Protein AF-A0A1A8F8F7-F1 (afdb_monomer_lite)

Structure (mmCIF, N/CA/C/O backbone):
data_AF-A0A1A8F8F7-F1
#
_entry.id   AF-A0A1A8F8F7-F1
#
loop_
_atom_site.group_PDB
_atom_site.id
_atom_site.type_symbol
_atom_site.label_atom_id
_atom_site.label_alt_id
_atom_site.label_comp_id
_atom_site.label_asym_id
_atom_site.label_entity_id
_atom_site.label_seq_id
_atom_site.pdbx_PDB_ins_code
_atom_site.Cartn_x
_atom_site.Cartn_y
_atom_site.Cartn_z
_atom_site.occupancy
_atom_site.B_iso_or_equiv
_atom_site.auth_seq_id
_atom_site.auth_comp_id
_atom_site.auth_asym_id
_atom_site.auth_atom_id
_atom_site.pdbx_PDB_model_num
ATOM 1 N N . MET A 1 1 ? -56.353 -27.163 -45.524 1.00 53.56 1 MET A N 1
ATOM 2 C CA . MET A 1 1 ? -55.259 -28.152 -45.439 1.00 53.56 1 MET A CA 1
ATOM 3 C C . MET A 1 1 ? -54.247 -27.610 -44.451 1.00 53.56 1 MET A C 1
ATOM 5 O O . MET A 1 1 ? -53.788 -26.492 -44.637 1.00 53.56 1 MET A O 1
ATOM 9 N N . MET A 1 2 ? -54.031 -28.346 -43.363 1.00 54.72 2 MET A N 1
ATOM 10 C CA . MET A 1 2 ? -53.101 -28.022 -42.283 1.00 54.72 2 MET A CA 1
ATOM 11 C C . MET A 1 2 ? -51.649 -28.297 -42.704 1.00 54.72 2 MET A C 1
ATOM 13 O O . MET A 1 2 ? -51.373 -29.313 -43.339 1.00 54.72 2 MET A O 1
ATOM 17 N N . SER A 1 3 ? -50.725 -27.424 -42.318 1.00 61.62 3 SER A N 1
ATOM 18 C CA . SER A 1 3 ? -49.272 -27.647 -42.239 1.00 61.62 3 SER A CA 1
ATOM 19 C C . SER A 1 3 ? -48.754 -26.536 -41.324 1.00 61.62 3 SER A C 1
ATOM 21 O O . SER A 1 3 ? -49.062 -25.381 -41.583 1.00 61.62 3 SER A O 1
ATOM 23 N N . GLY A 1 4 ? -48.047 -26.739 -40.226 1.00 58.97 4 GLY A N 1
ATOM 24 C CA . GLY A 1 4 ? -47.469 -27.899 -39.565 1.00 58.97 4 GLY A CA 1
ATOM 25 C C . GLY A 1 4 ? -46.487 -27.294 -38.556 1.00 58.97 4 GLY A C 1
ATOM 26 O O . GLY A 1 4 ? -45.725 -26.403 -38.927 1.00 58.97 4 GLY A O 1
ATOM 27 N N . ASP A 1 5 ? -46.591 -27.688 -37.291 1.00 57.16 5 ASP A N 1
ATOM 28 C CA . ASP A 1 5 ? -45.767 -27.234 -36.172 1.00 57.16 5 ASP A CA 1
ATOM 29 C C . ASP A 1 5 ? -44.258 -27.243 -36.458 1.00 57.16 5 ASP A C 1
ATOM 31 O O . ASP A 1 5 ? -43.716 -28.210 -36.995 1.00 57.16 5 ASP A O 1
ATOM 35 N N . MET A 1 6 ? -43.559 -26.219 -35.962 1.00 69.06 6 MET A N 1
ATOM 36 C CA . MET A 1 6 ? -42.163 -26.358 -35.560 1.00 69.06 6 MET A CA 1
ATOM 37 C C . MET A 1 6 ? -41.962 -25.641 -34.226 1.00 69.06 6 MET A C 1
ATOM 39 O O . MET A 1 6 ? -41.861 -24.419 -34.148 1.00 69.06 6 MET A O 1
ATOM 43 N N . ALA A 1 7 ? -41.970 -26.445 -33.167 1.00 59.84 7 ALA A N 1
ATOM 44 C CA . ALA A 1 7 ? -41.516 -26.075 -31.843 1.00 59.84 7 ALA A CA 1
ATOM 45 C C . ALA A 1 7 ? -39.984 -25.999 -31.836 1.00 59.84 7 ALA A C 1
ATOM 47 O O . ALA A 1 7 ? -39.314 -26.952 -32.230 1.00 59.84 7 ALA A O 1
ATOM 48 N N . THR A 1 8 ? -39.443 -24.902 -31.319 1.00 65.38 8 THR A N 1
ATOM 49 C CA . THR A 1 8 ? -38.105 -24.880 -30.723 1.00 65.38 8 THR A CA 1
ATOM 50 C C . THR A 1 8 ? -38.225 -24.216 -29.361 1.00 65.38 8 THR A C 1
ATOM 52 O O . THR A 1 8 ? -38.187 -22.994 -29.233 1.00 65.38 8 THR A O 1
ATOM 55 N N . ASP A 1 9 ? -38.440 -25.065 -28.361 1.00 59.34 9 ASP A N 1
ATOM 56 C CA . ASP A 1 9 ? -38.010 -24.835 -26.989 1.00 59.34 9 ASP A CA 1
ATOM 57 C C . ASP A 1 9 ? -36.491 -24.657 -27.000 1.00 59.34 9 ASP A C 1
ATOM 59 O O . ASP A 1 9 ? -35.807 -25.551 -27.483 1.00 59.34 9 ASP A O 1
ATOM 63 N N . HIS A 1 10 ? -35.981 -23.531 -26.498 1.00 63.94 10 HIS A N 1
ATOM 64 C CA . HIS A 1 10 ? -34.644 -23.455 -25.914 1.00 63.94 10 HIS A CA 1
ATOM 65 C C . HIS A 1 10 ? -34.732 -22.648 -24.616 1.00 63.94 10 HIS A C 1
ATOM 67 O O . HIS A 1 10 ? -34.889 -21.428 -24.590 1.00 63.94 10 HIS A O 1
ATOM 73 N N . VAL A 1 11 ? -34.659 -23.416 -23.540 1.00 61.06 11 VAL A N 1
ATOM 74 C CA . VAL A 1 11 ? -34.489 -23.058 -22.139 1.00 61.06 11 VAL A CA 1
ATOM 75 C C . VAL A 1 11 ? -33.163 -22.321 -21.858 1.00 61.06 11 VAL A C 1
ATOM 77 O O . VAL A 1 11 ? -32.119 -22.688 -22.382 1.00 61.06 11 VAL A O 1
ATOM 80 N N . ASN A 1 12 ? -33.259 -21.314 -20.980 1.00 50.00 12 ASN A N 1
ATOM 81 C CA . ASN A 1 12 ? -32.342 -20.900 -19.901 1.00 50.00 12 ASN A CA 1
ATOM 82 C C . ASN A 1 12 ? -30.836 -20.680 -20.166 1.00 50.00 12 ASN A C 1
ATOM 84 O O . ASN A 1 12 ? -30.116 -21.577 -20.594 1.00 50.00 12 ASN A O 1
ATOM 88 N N . GLY A 1 13 ? -30.320 -19.549 -19.668 1.00 48.72 13 GLY A N 1
ATOM 89 C CA . GLY A 1 13 ? -28.898 -19.444 -19.345 1.00 48.72 13 GLY A CA 1
ATOM 90 C C . GLY A 1 13 ? -28.377 -18.041 -19.048 1.00 48.72 13 GLY A C 1
ATOM 91 O O . GLY A 1 13 ? -27.864 -17.394 -19.949 1.00 48.72 13 GLY A O 1
ATOM 92 N N . ASN A 1 14 ? -28.381 -17.694 -17.755 1.00 50.16 14 ASN A N 1
ATOM 93 C CA . ASN A 1 14 ? -27.370 -16.868 -17.072 1.00 50.16 14 ASN A CA 1
ATOM 94 C C . ASN A 1 14 ? -27.423 -15.343 -17.350 1.00 50.16 14 ASN A C 1
ATOM 96 O O . ASN A 1 14 ? -27.254 -14.893 -18.471 1.00 50.16 14 ASN A O 1
ATOM 100 N N . GLY A 1 15 ? -27.678 -14.462 -16.382 1.00 58.09 15 GLY A N 1
ATOM 101 C CA . GLY A 1 15 ? -27.047 -14.427 -15.066 1.00 58.09 15 GLY A CA 1
ATOM 102 C C . GLY A 1 15 ? -25.847 -13.481 -15.121 1.00 58.09 15 GLY A C 1
ATOM 103 O O . GLY A 1 15 ? -24.715 -13.929 -15.231 1.00 58.09 15 GLY A O 1
ATOM 104 N N . ASN A 1 16 ? -26.111 -12.177 -15.093 1.00 49.44 16 ASN A N 1
ATOM 105 C CA . ASN A 1 16 ? -25.157 -11.153 -14.664 1.00 49.44 16 ASN A CA 1
ATOM 106 C C . ASN A 1 16 ? -25.945 -9.978 -14.077 1.00 49.44 16 ASN A C 1
ATOM 108 O O . ASN A 1 16 ? -26.058 -8.890 -14.630 1.00 49.44 16 ASN A O 1
ATOM 112 N N . THR A 1 17 ? -26.529 -10.249 -12.910 1.00 54.53 17 THR A N 1
ATOM 113 C CA . THR A 1 17 ? -26.649 -9.226 -11.876 1.00 54.53 17 THR A CA 1
ATOM 114 C C . THR A 1 17 ? -25.235 -8.886 -11.439 1.00 54.53 17 THR A C 1
ATOM 116 O O . THR A 1 17 ? -24.688 -9.538 -10.559 1.00 54.53 17 THR A O 1
ATOM 119 N N . GLU A 1 18 ? -24.647 -7.896 -12.087 1.00 50.59 18 GLU A N 1
ATOM 120 C CA . GLU A 1 18 ? -23.500 -7.174 -11.560 1.00 50.59 18 GLU A CA 1
ATOM 121 C C . GLU A 1 18 ? -23.838 -5.706 -11.767 1.00 50.59 18 GLU A C 1
ATOM 123 O O . GLU A 1 18 ? -23.557 -5.102 -12.799 1.00 50.59 18 GLU A O 1
ATOM 128 N N . GLU A 1 19 ? -24.565 -5.154 -10.800 1.00 55.66 19 GLU A N 1
ATOM 129 C CA . GLU A 1 19 ? -24.461 -3.727 -10.546 1.00 55.66 19 GLU A CA 1
ATOM 130 C C . GLU A 1 19 ? -22.994 -3.460 -10.180 1.00 55.66 19 GLU A C 1
ATOM 132 O O . GLU A 1 19 ? -22.453 -4.139 -9.305 1.00 55.66 19 GLU A O 1
ATOM 137 N N . PRO A 1 20 ? -22.357 -2.450 -10.779 1.00 52.44 20 PRO A N 1
ATOM 138 C CA . PRO A 1 20 ? -21.529 -1.607 -9.951 1.00 52.44 20 PRO A CA 1
ATOM 139 C C . PRO A 1 20 ? -22.100 -0.207 -10.062 1.00 52.44 20 PRO A C 1
ATOM 141 O O . PRO A 1 20 ? -22.022 0.471 -11.086 1.00 52.44 20 PRO A O 1
ATOM 144 N N . THR A 1 21 ? -22.732 0.200 -8.971 1.00 48.69 21 THR A N 1
ATOM 145 C CA . THR A 1 21 ? -22.952 1.596 -8.640 1.00 48.69 21 THR A CA 1
ATOM 146 C C . THR A 1 21 ? -21.685 2.396 -8.916 1.00 48.69 21 THR A C 1
ATOM 148 O O . THR A 1 21 ? -20.661 2.221 -8.259 1.00 48.69 21 THR A O 1
ATOM 151 N N . ASP A 1 22 ? -21.801 3.286 -9.894 1.00 47.75 22 ASP A N 1
ATOM 152 C CA . ASP A 1 22 ? -21.004 4.487 -10.074 1.00 47.75 22 ASP A CA 1
ATOM 153 C C . ASP A 1 22 ? -20.976 5.267 -8.749 1.00 47.75 22 ASP A C 1
ATOM 155 O O . ASP A 1 22 ? -21.927 5.957 -8.384 1.00 47.75 22 ASP A O 1
ATOM 159 N N . THR A 1 23 ? -19.924 5.092 -7.952 1.00 46.69 23 THR A N 1
ATOM 160 C CA . THR A 1 23 ? -19.540 6.061 -6.923 1.00 46.69 23 THR A CA 1
ATOM 161 C C . THR A 1 23 ? -18.032 5.961 -6.716 1.00 46.69 23 THR A C 1
ATOM 163 O O . THR A 1 23 ? -17.535 5.027 -6.101 1.00 46.69 23 THR A O 1
ATOM 166 N N . SER A 1 24 ? -17.323 6.976 -7.213 1.00 47.12 24 SER A N 1
ATOM 167 C CA . SER A 1 24 ? -15.881 7.210 -7.063 1.00 47.12 24 SER A CA 1
ATOM 168 C C . SER A 1 24 ? -14.978 6.413 -8.014 1.00 47.12 24 SER A C 1
ATOM 170 O O . SER A 1 24 ? -14.348 5.424 -7.662 1.00 47.12 24 SER A O 1
ATOM 172 N N . ALA A 1 25 ? -14.890 6.912 -9.247 1.00 46.69 25 ALA A N 1
ATOM 173 C CA . ALA A 1 25 ? -13.926 6.517 -10.267 1.00 46.69 25 ALA A CA 1
ATOM 174 C C . ALA A 1 25 ? -12.483 6.935 -9.903 1.00 46.69 25 ALA A C 1
ATOM 176 O O . ALA A 1 25 ? -11.879 7.780 -10.564 1.00 46.69 25 ALA A O 1
ATOM 177 N N . VAL A 1 26 ? -11.923 6.332 -8.858 1.00 53.56 26 VAL A N 1
ATOM 178 C CA . VAL A 1 26 ? -10.483 6.079 -8.780 1.00 53.56 26 VAL A CA 1
ATOM 179 C C . VAL A 1 26 ? -10.363 4.624 -9.204 1.00 53.56 26 VAL A C 1
ATOM 181 O O . VAL A 1 26 ? -10.943 3.752 -8.564 1.00 53.56 26 VAL A O 1
ATOM 184 N N . ALA A 1 27 ? -9.768 4.361 -10.365 1.00 57.44 27 ALA A N 1
ATOM 185 C CA . ALA A 1 27 ? -9.650 3.006 -10.891 1.00 57.44 27 ALA A CA 1
ATOM 186 C C . ALA A 1 27 ? -8.664 2.223 -10.017 1.00 57.44 27 ALA A C 1
ATOM 188 O O . ALA A 1 27 ? -7.483 2.140 -10.344 1.00 57.44 27 ALA A O 1
ATOM 189 N N . HIS A 1 28 ? -9.145 1.724 -8.879 1.00 67.12 28 HIS A N 1
ATOM 190 C CA . HIS A 1 28 ? -8.345 0.903 -7.996 1.00 67.12 28 HIS A CA 1
ATOM 191 C C . HIS A 1 28 ? -7.917 -0.359 -8.733 1.00 67.12 28 HIS A C 1
ATOM 193 O O . HIS A 1 28 ? -8.707 -0.944 -9.484 1.00 67.12 28 HIS A O 1
ATOM 199 N N . THR A 1 29 ? -6.662 -0.764 -8.559 1.00 75.88 29 THR A N 1
ATOM 200 C CA . THR A 1 29 ? -6.181 -2.000 -9.174 1.00 75.88 29 THR A CA 1
ATOM 201 C C . THR A 1 29 ? -6.862 -3.200 -8.514 1.00 75.88 29 THR A C 1
ATOM 203 O O . THR A 1 29 ? -7.407 -3.115 -7.411 1.00 75.88 29 THR A O 1
ATOM 206 N N . GLU A 1 30 ? -6.802 -4.365 -9.162 1.00 81.69 30 GLU A N 1
ATOM 207 C CA . GLU A 1 30 ? -7.293 -5.624 -8.581 1.00 81.69 30 GLU A CA 1
ATOM 208 C C . GLU A 1 30 ? -6.629 -5.970 -7.229 1.00 81.69 30 GLU A C 1
ATOM 210 O O . GLU A 1 30 ? -7.147 -6.787 -6.468 1.00 81.69 30 GLU A O 1
ATOM 215 N N . HIS A 1 31 ? -5.511 -5.316 -6.894 1.00 83.12 31 HIS A N 1
ATOM 216 C CA . HIS A 1 31 ? -4.790 -5.504 -5.641 1.00 83.12 31 HIS A CA 1
ATOM 217 C C . HIS A 1 31 ? -5.428 -4.779 -4.451 1.00 83.12 31 HIS A C 1
ATOM 219 O O . HIS A 1 31 ? -5.239 -5.228 -3.322 1.00 83.12 31 HIS A O 1
ATOM 225 N N . PHE A 1 32 ? -6.208 -3.713 -4.659 1.00 86.06 32 PHE A N 1
ATOM 226 C CA . PHE A 1 32 ? -6.800 -2.938 -3.562 1.00 86.06 32 PHE A CA 1
ATOM 227 C C . PHE A 1 32 ? -7.642 -3.803 -2.614 1.00 86.06 32 PHE A C 1
ATOM 229 O O . PHE A 1 32 ? -7.495 -3.722 -1.393 1.00 86.06 32 PHE A O 1
ATOM 236 N N . GLN A 1 33 ? -8.471 -4.694 -3.167 1.00 85.50 33 GLN A N 1
ATOM 237 C CA . GLN A 1 33 ? -9.301 -5.596 -2.369 1.00 85.50 33 GLN A CA 1
ATOM 238 C C . GLN A 1 33 ? -8.448 -6.558 -1.525 1.00 85.50 33 GLN A C 1
ATOM 240 O O . GLN A 1 33 ? -8.721 -6.731 -0.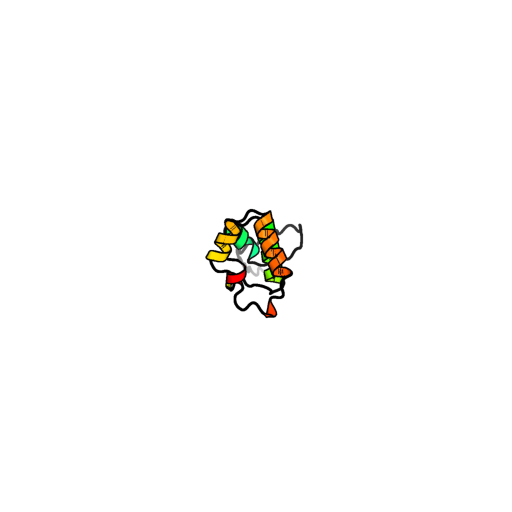337 1.00 85.50 33 GLN A O 1
ATOM 245 N N . ALA A 1 34 ? -7.372 -7.104 -2.101 1.00 86.81 34 ALA A N 1
ATOM 246 C CA . ALA A 1 34 ? -6.446 -7.992 -1.400 1.00 86.81 34 ALA A CA 1
ATOM 247 C C . ALA A 1 34 ? -5.715 -7.281 -0.246 1.00 86.81 34 ALA A C 1
ATOM 249 O O . ALA A 1 34 ? -5.493 -7.881 0.805 1.00 86.81 34 ALA A O 1
ATOM 250 N N . LEU A 1 35 ? -5.384 -5.992 -0.401 1.00 88.44 35 LEU A N 1
ATOM 251 C CA . LEU A 1 35 ? -4.768 -5.191 0.662 1.00 88.44 35 LEU A CA 1
ATOM 252 C C . LEU A 1 35 ? -5.722 -4.996 1.853 1.00 88.44 35 LEU A C 1
ATOM 254 O O . LEU A 1 35 ? -5.314 -5.150 3.007 1.00 88.44 35 LEU A O 1
ATOM 258 N N . LEU A 1 36 ? -7.001 -4.714 1.590 1.00 88.31 36 LEU A N 1
ATOM 259 C CA . LEU A 1 36 ? -8.020 -4.618 2.643 1.00 88.31 36 LEU A CA 1
ATOM 260 C C . LEU A 1 36 ? -8.207 -5.957 3.367 1.00 88.31 36 LEU A C 1
ATOM 262 O O . LEU A 1 36 ? -8.246 -5.995 4.597 1.00 88.31 36 LEU A O 1
ATOM 266 N N . GLU A 1 37 ? -8.273 -7.061 2.617 1.00 87.44 37 GLU A N 1
ATOM 267 C CA . GLU A 1 37 ? -8.385 -8.414 3.178 1.00 87.44 37 GLU A CA 1
ATOM 268 C C . GLU A 1 37 ? -7.144 -8.825 3.984 1.00 87.44 37 GLU A C 1
ATOM 270 O O . GLU A 1 37 ? -7.264 -9.542 4.979 1.00 87.44 37 GLU A O 1
ATOM 275 N N . ALA A 1 38 ? -5.961 -8.316 3.627 1.00 85.38 38 ALA A N 1
ATOM 276 C CA . ALA A 1 38 ? -4.740 -8.506 4.407 1.00 85.38 38 ALA A CA 1
ATOM 277 C C . ALA A 1 38 ? -4.802 -7.824 5.791 1.00 85.38 38 ALA A C 1
ATOM 279 O O . ALA A 1 38 ? -4.020 -8.173 6.687 1.00 85.38 38 ALA A O 1
ATOM 280 N N . GLY A 1 39 ? -5.746 -6.897 5.992 1.00 87.06 39 GLY A N 1
ATOM 281 C CA . GLY A 1 39 ? -5.951 -6.146 7.230 1.00 87.06 39 GLY A CA 1
ATOM 282 C C . GLY A 1 39 ? -5.306 -4.761 7.227 1.00 87.06 39 GLY A C 1
ATOM 283 O O . GLY A 1 39 ? -5.094 -4.196 8.300 1.00 87.06 39 GLY A O 1
ATOM 284 N N . LEU A 1 40 ? -4.969 -4.221 6.051 1.00 88.88 40 LEU A N 1
ATOM 285 C CA . LEU A 1 40 ? -4.476 -2.851 5.916 1.00 88.88 40 LEU A CA 1
ATOM 286 C C . LEU A 1 40 ? -5.628 -1.852 6.050 1.00 88.88 40 LEU A C 1
ATOM 288 O O . LEU A 1 40 ? -6.762 -2.111 5.643 1.00 88.88 40 LEU A O 1
ATOM 292 N N . ALA A 1 41 ? -5.329 -0.677 6.601 1.00 90.31 41 ALA A N 1
ATOM 293 C CA . ALA A 1 41 ? -6.296 0.411 6.661 1.00 90.31 41 ALA A CA 1
ATOM 294 C C . ALA A 1 41 ? -6.674 0.878 5.248 1.00 90.31 41 ALA A C 1
ATOM 296 O O . ALA A 1 41 ? -5.823 0.926 4.361 1.00 90.31 41 ALA A O 1
ATOM 297 N N . GLN A 1 42 ? -7.930 1.292 5.054 1.00 89.00 42 GLN A N 1
ATOM 298 C CA . GLN A 1 42 ? -8.438 1.671 3.734 1.00 89.00 42 GLN A CA 1
ATOM 299 C C . GLN A 1 42 ? -7.587 2.747 3.065 1.00 89.00 42 GLN A C 1
ATOM 301 O O . GLN A 1 42 ? -7.195 2.575 1.919 1.00 89.00 42 GLN A O 1
ATOM 306 N N . LYS A 1 43 ? -7.216 3.807 3.793 1.00 90.06 43 LYS A N 1
ATOM 307 C CA . LYS A 1 43 ? -6.362 4.866 3.237 1.00 90.06 43 LYS A CA 1
ATOM 308 C C . LYS A 1 43 ? -4.971 4.368 2.848 1.00 90.06 43 LYS A C 1
ATOM 310 O O . LYS A 1 43 ? -4.409 4.834 1.865 1.00 90.06 43 LYS A O 1
ATOM 315 N N . VAL A 1 44 ? -4.407 3.444 3.626 1.00 90.75 44 VAL A N 1
ATOM 316 C CA . VAL A 1 44 ? -3.087 2.855 3.355 1.00 90.75 44 VAL A CA 1
ATOM 317 C C . VAL A 1 44 ? -3.160 1.993 2.102 1.00 90.75 44 VAL A C 1
ATOM 319 O O . VAL A 1 44 ? -2.318 2.134 1.221 1.00 90.75 44 VAL A O 1
ATOM 322 N N . ALA A 1 45 ? -4.194 1.156 1.998 1.00 90.44 45 ALA A N 1
ATOM 323 C CA . ALA A 1 45 ? -4.460 0.360 0.809 1.00 90.44 45 ALA A CA 1
ATOM 324 C C . ALA A 1 45 ? -4.652 1.251 -0.424 1.00 90.44 45 ALA A C 1
ATOM 326 O O . ALA A 1 45 ? -4.063 0.975 -1.458 1.00 90.44 45 ALA A O 1
ATOM 327 N N . GLU A 1 46 ? -5.394 2.353 -0.296 1.00 89.88 46 GLU A N 1
ATOM 328 C CA . GLU A 1 46 ? -5.648 3.312 -1.379 1.00 89.88 46 GLU A CA 1
ATOM 329 C C . GLU A 1 46 ? -4.340 3.941 -1.862 1.00 89.88 46 GLU A C 1
ATOM 331 O O . GLU A 1 46 ? -4.062 4.017 -3.056 1.00 89.88 46 GLU A O 1
ATOM 336 N N . LYS A 1 47 ? -3.479 4.321 -0.913 1.00 90.25 47 LYS A N 1
ATOM 337 C CA . LYS A 1 47 ? -2.189 4.932 -1.218 1.00 90.25 47 LYS A CA 1
ATOM 338 C C . LYS A 1 47 ? -1.200 3.957 -1.840 1.00 90.25 47 LYS A C 1
ATOM 340 O O . LYS A 1 47 ? -0.438 4.344 -2.719 1.00 90.25 47 LYS A O 1
ATOM 345 N N . LEU A 1 48 ? -1.198 2.710 -1.382 1.00 89.19 48 LEU A N 1
ATOM 346 C CA . LEU A 1 48 ? -0.357 1.662 -1.945 1.00 89.19 48 LEU A CA 1
ATOM 347 C C . LEU A 1 48 ? -0.848 1.247 -3.339 1.00 89.19 48 LEU A C 1
ATOM 349 O O . LEU A 1 48 ? -0.043 1.003 -4.232 1.00 89.19 48 LEU A O 1
ATOM 353 N N . ASP A 1 49 ? -2.160 1.236 -3.541 1.00 88.94 49 ASP A N 1
ATOM 354 C CA . ASP A 1 49 ? -2.794 0.984 -4.827 1.00 88.94 49 ASP A CA 1
ATOM 355 C C . ASP A 1 49 ? -2.469 2.074 -5.863 1.00 88.94 49 ASP A C 1
ATOM 357 O O . ASP A 1 49 ? -2.136 1.744 -6.999 1.00 88.94 49 ASP A O 1
ATOM 361 N N . GLU A 1 50 ? -2.426 3.354 -5.466 1.00 88.81 50 GLU A N 1
ATOM 362 C CA . GLU A 1 50 ? -1.893 4.431 -6.322 1.00 88.81 50 GLU A CA 1
ATOM 363 C C . GLU A 1 50 ? -0.461 4.120 -6.793 1.00 88.81 50 GLU A C 1
ATOM 365 O O . GLU A 1 50 ? -0.142 4.286 -7.970 1.00 88.81 50 GLU A O 1
ATOM 370 N N . LEU A 1 51 ? 0.406 3.631 -5.897 1.00 87.62 51 LEU A N 1
ATOM 371 C CA . LEU A 1 51 ? 1.787 3.276 -6.244 1.00 87.62 51 LEU A CA 1
ATOM 372 C C . LEU A 1 51 ? 1.856 2.092 -7.216 1.00 87.62 51 LEU A C 1
ATOM 374 O O . LEU A 1 51 ? 2.727 2.075 -8.090 1.00 87.62 51 LEU A O 1
ATOM 378 N N . PHE A 1 52 ? 0.948 1.121 -7.079 1.00 87.12 52 PHE A N 1
ATOM 379 C CA . PHE A 1 52 ? 0.801 0.020 -8.031 1.00 87.12 52 PHE A CA 1
ATO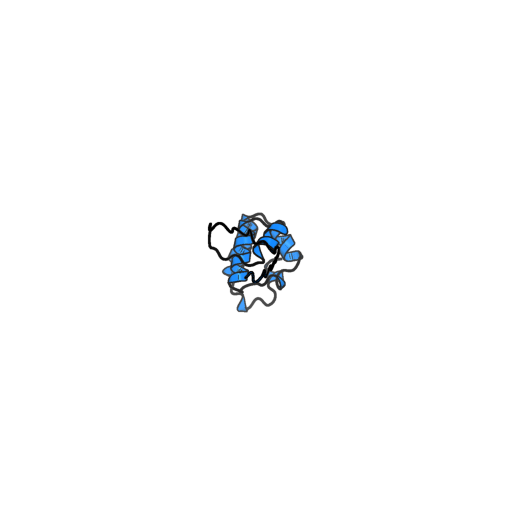M 380 C C . PHE A 1 52 ? 0.313 0.515 -9.396 1.00 87.12 52 PHE A C 1
ATOM 382 O O . PHE A 1 52 ? 0.887 0.140 -10.419 1.00 87.12 52 PHE A O 1
ATOM 389 N N . ALA A 1 53 ? -0.689 1.397 -9.424 1.00 84.50 53 ALA A N 1
ATOM 390 C CA . ALA A 1 53 ? -1.221 1.982 -10.653 1.00 84.50 53 ALA A CA 1
ATOM 391 C C . ALA A 1 53 ? -0.177 2.840 -11.393 1.00 84.50 53 ALA A C 1
ATOM 393 O O . ALA A 1 53 ? -0.121 2.831 -12.623 1.00 84.50 53 ALA A O 1
ATOM 394 N N . GLU A 1 54 ? 0.682 3.547 -10.652 1.00 84.94 54 GLU A N 1
ATOM 395 C CA . GLU A 1 54 ? 1.820 4.299 -11.198 1.00 84.94 54 GLU A CA 1
ATOM 396 C C . GLU A 1 54 ? 2.990 3.396 -11.636 1.00 84.94 54 GLU A C 1
ATOM 398 O O . GLU A 1 54 ? 3.900 3.860 -12.325 1.00 84.94 54 GLU A O 1
ATOM 403 N N . GLY A 1 55 ? 2.979 2.109 -11.265 1.00 82.94 55 GLY A N 1
ATOM 404 C CA . GLY A 1 55 ? 4.050 1.156 -11.565 1.00 82.94 55 GLY A CA 1
ATOM 405 C C . GLY A 1 55 ? 5.336 1.401 -10.769 1.00 82.94 55 GLY A C 1
ATOM 406 O O . GLY A 1 55 ? 6.413 0.973 -11.187 1.00 82.94 55 GLY A O 1
ATOM 407 N N . LEU A 1 56 ? 5.243 2.109 -9.638 1.00 84.12 56 LEU A N 1
ATOM 408 C CA . LEU A 1 56 ? 6.376 2.403 -8.749 1.00 84.12 56 LEU A CA 1
ATOM 409 C C . LEU A 1 56 ? 6.774 1.190 -7.901 1.00 84.12 56 LEU A C 1
ATOM 411 O O . LEU A 1 56 ? 7.942 1.012 -7.544 1.00 84.12 56 LEU A O 1
ATOM 415 N N . VAL A 1 57 ? 5.789 0.359 -7.589 1.00 84.12 57 VAL A N 1
ATOM 416 C CA . VAL A 1 57 ? 5.921 -0.904 -6.867 1.00 84.12 57 VAL A CA 1
ATOM 417 C C . VAL A 1 57 ? 4.968 -1.907 -7.513 1.00 84.12 57 VAL A C 1
ATOM 419 O O . VAL A 1 57 ? 4.013 -1.503 -8.172 1.00 84.12 57 VAL A O 1
ATOM 422 N N . ALA A 1 58 ? 5.229 -3.203 -7.386 1.00 83.69 58 ALA A N 1
ATOM 423 C CA . ALA A 1 58 ? 4.278 -4.249 -7.748 1.00 83.69 58 ALA A CA 1
ATOM 424 C C . ALA A 1 58 ? 3.894 -5.056 -6.509 1.00 83.69 58 ALA A C 1
ATOM 426 O O . ALA A 1 58 ? 4.660 -5.143 -5.551 1.00 83.69 58 ALA A O 1
ATOM 427 N N . HIS A 1 59 ? 2.740 -5.723 -6.532 1.00 80.44 59 HIS A N 1
ATOM 428 C CA . HIS A 1 59 ? 2.365 -6.622 -5.436 1.00 80.44 59 HIS A CA 1
ATOM 429 C C . HIS A 1 59 ? 3.427 -7.717 -5.209 1.00 80.44 59 HIS A C 1
ATOM 431 O O . HIS A 1 59 ? 3.627 -8.168 -4.090 1.00 80.44 59 HIS A O 1
ATOM 437 N N . SER A 1 60 ? 4.149 -8.127 -6.260 1.00 81.94 60 SER A N 1
ATOM 438 C CA . SER A 1 60 ? 5.264 -9.084 -6.148 1.00 81.94 60 SER A CA 1
ATOM 439 C C . SER A 1 60 ? 6.527 -8.495 -5.507 1.00 81.94 60 SER A C 1
ATOM 441 O O . SER A 1 60 ? 7.369 -9.256 -5.045 1.00 81.94 60 SER A O 1
ATOM 443 N N . ASP A 1 61 ? 6.671 -7.168 -5.487 1.00 83.25 61 ASP A N 1
ATOM 444 C CA . ASP A 1 61 ? 7.772 -6.478 -4.808 1.00 83.25 61 ASP A CA 1
ATOM 445 C C . ASP A 1 61 ? 7.520 -6.312 -3.303 1.00 83.25 61 ASP A C 1
ATOM 447 O O . ASP A 1 61 ? 8.414 -5.861 -2.591 1.00 83.25 61 ASP A O 1
ATOM 451 N N . LEU A 1 62 ? 6.313 -6.628 -2.817 1.00 83.62 62 LEU A N 1
ATOM 452 C CA . LEU A 1 62 ? 5.974 -6.616 -1.398 1.00 83.62 62 LEU A CA 1
ATOM 453 C C . LEU A 1 62 ? 5.986 -8.039 -0.856 1.00 83.62 62 LEU A C 1
ATOM 455 O O . LEU A 1 62 ? 5.072 -8.827 -1.089 1.00 83.62 62 LEU A O 1
ATOM 459 N N . ASP A 1 63 ? 7.022 -8.353 -0.090 1.00 87.31 63 ASP A N 1
ATOM 460 C CA . ASP A 1 63 ? 7.067 -9.594 0.667 1.00 87.31 63 ASP A CA 1
ATOM 461 C C . ASP A 1 63 ? 6.109 -9.550 1.867 1.00 87.31 63 ASP A C 1
ATOM 463 O O . ASP A 1 63 ? 5.745 -8.481 2.365 1.00 87.31 63 ASP A O 1
ATOM 467 N N . GLU A 1 64 ? 5.778 -10.731 2.398 1.00 84.31 64 GLU A N 1
ATOM 468 C CA . GLU A 1 64 ? 4.942 -10.907 3.597 1.00 84.31 64 GLU A CA 1
ATOM 469 C C . GLU A 1 64 ? 5.387 -9.996 4.751 1.00 84.31 64 GLU A C 1
ATOM 471 O O . GLU A 1 64 ? 4.558 -9.356 5.386 1.00 84.31 64 GLU A O 1
ATOM 476 N N . ARG A 1 65 ? 6.702 -9.825 4.936 1.00 85.38 65 ARG A N 1
ATOM 477 C CA . ARG A 1 65 ? 7.274 -8.941 5.964 1.00 85.38 65 ARG A CA 1
ATOM 478 C C . ARG A 1 65 ? 6.926 -7.465 5.773 1.00 85.38 65 ARG A C 1
ATOM 480 O O . ARG A 1 65 ? 6.663 -6.783 6.755 1.00 85.38 65 ARG A O 1
ATOM 487 N N . ALA A 1 66 ? 6.924 -6.968 4.535 1.00 87.25 66 ALA A N 1
ATOM 488 C CA . ALA A 1 66 ? 6.557 -5.581 4.253 1.00 87.25 66 ALA A CA 1
ATOM 489 C C . ALA A 1 66 ? 5.054 -5.363 4.490 1.00 87.25 66 ALA A C 1
ATOM 491 O O . ALA A 1 66 ? 4.652 -4.341 5.041 1.00 87.25 66 ALA A O 1
ATOM 492 N N . LEU A 1 67 ? 4.225 -6.351 4.134 1.00 85.81 67 LEU A N 1
ATOM 493 C CA . LEU A 1 67 ? 2.791 -6.326 4.429 1.00 85.81 67 LEU A CA 1
ATOM 494 C C . LEU A 1 67 ? 2.523 -6.379 5.940 1.00 85.81 67 LEU A C 1
ATOM 496 O O . LEU A 1 67 ? 1.683 -5.630 6.431 1.00 85.81 67 LEU A O 1
ATOM 500 N N . GLU A 1 68 ? 3.244 -7.217 6.687 1.00 88.31 68 GLU A N 1
ATOM 501 C CA . GLU A 1 68 ? 3.164 -7.258 8.150 1.00 88.31 68 GLU A CA 1
ATOM 502 C C . GLU A 1 68 ? 3.603 -5.934 8.786 1.00 88.31 68 GLU A C 1
ATOM 504 O O . GLU A 1 68 ? 2.879 -5.415 9.633 1.00 88.31 68 GLU A O 1
ATOM 509 N N . ALA A 1 69 ? 4.700 -5.328 8.322 1.00 88.12 69 ALA A N 1
ATOM 510 C CA . ALA A 1 69 ? 5.146 -4.019 8.800 1.00 88.12 69 ALA A CA 1
ATOM 511 C C . ALA A 1 69 ? 4.080 -2.936 8.562 1.00 88.12 69 ALA A C 1
ATOM 513 O O . ALA A 1 69 ? 3.720 -2.197 9.479 1.00 88.12 69 ALA A O 1
ATOM 514 N N . LEU A 1 70 ? 3.495 -2.889 7.359 1.00 87.88 70 LEU A N 1
ATOM 515 C CA . LEU A 1 70 ? 2.404 -1.965 7.031 1.00 87.88 70 LEU A CA 1
ATOM 516 C C . LEU A 1 70 ? 1.149 -2.184 7.892 1.00 87.88 70 LEU A C 1
ATOM 518 O O . LEU A 1 70 ? 0.414 -1.226 8.131 1.00 87.88 70 LEU A O 1
ATOM 522 N N . LYS A 1 71 ? 0.909 -3.409 8.376 1.00 87.44 71 LYS A N 1
ATOM 523 C CA . LYS A 1 71 ? -0.177 -3.727 9.319 1.00 87.44 71 LYS A CA 1
ATOM 524 C C . LYS A 1 71 ? 0.150 -3.359 10.765 1.00 87.44 71 LYS A C 1
ATOM 526 O O . LYS A 1 71 ? -0.767 -3.042 11.520 1.00 87.44 71 LYS A O 1
ATOM 531 N N . GLU A 1 72 ? 1.416 -3.448 11.170 1.00 89.38 72 GLU A N 1
ATOM 532 C CA . GLU A 1 72 ? 1.867 -3.013 12.498 1.00 89.38 72 GLU A CA 1
ATOM 533 C C . GLU A 1 72 ? 1.878 -1.486 12.628 1.00 89.38 72 GLU A C 1
ATOM 535 O O . GLU A 1 72 ? 1.666 -0.952 13.721 1.00 89.38 72 GLU A O 1
ATOM 540 N N . PHE A 1 73 ? 2.083 -0.769 11.522 1.00 85.38 73 PHE A N 1
ATOM 541 C CA . PHE A 1 73 ? 1.965 0.681 11.503 1.00 85.38 73 PHE A CA 1
ATOM 542 C C . PHE A 1 73 ? 0.517 1.145 11.709 1.00 85.38 73 PHE A C 1
ATOM 544 O O . PHE A 1 73 ? -0.455 0.564 11.229 1.00 85.38 73 PHE A O 1
ATOM 551 N N . ASN A 1 74 ? 0.370 2.273 12.400 1.00 89.06 74 ASN A N 1
ATOM 552 C CA . ASN A 1 74 ? -0.883 3.018 12.420 1.00 89.06 74 ASN A CA 1
ATOM 553 C C . ASN A 1 74 ? -1.175 3.618 11.033 1.00 89.06 74 ASN A C 1
ATOM 555 O O . ASN A 1 74 ? -0.250 3.854 10.259 1.00 89.06 74 ASN A O 1
ATOM 559 N N . GLU A 1 75 ? -2.443 3.943 10.753 1.00 88.00 75 GLU A N 1
ATOM 560 C CA . GLU A 1 75 ? -2.876 4.509 9.461 1.00 88.00 75 GLU A CA 1
ATOM 561 C C . GLU A 1 75 ? -1.980 5.676 9.000 1.00 88.00 75 GLU A C 1
ATOM 563 O O . GLU A 1 75 ? -1.428 5.630 7.906 1.00 88.00 75 GLU A O 1
ATOM 568 N N . ASP A 1 76 ? -1.763 6.680 9.856 1.00 90.31 76 ASP A N 1
ATOM 569 C CA . ASP A 1 76 ? -0.878 7.818 9.564 1.00 90.31 76 ASP A CA 1
ATOM 570 C C . ASP A 1 76 ? 0.590 7.420 9.348 1.00 90.31 76 ASP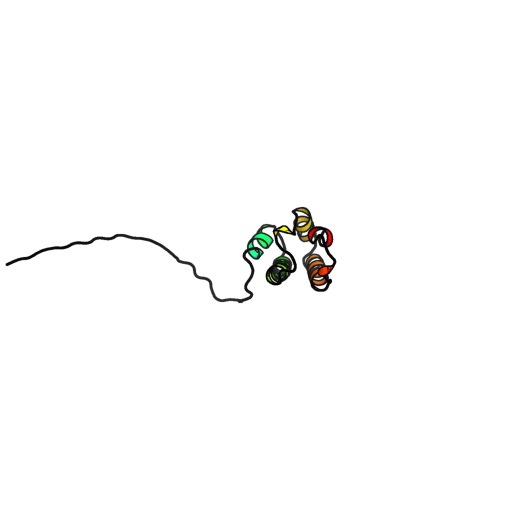 A C 1
ATOM 572 O O . ASP A 1 76 ? 1.261 7.986 8.486 1.00 90.31 76 ASP A O 1
ATOM 576 N N . GLY A 1 77 ? 1.097 6.455 10.121 1.00 90.25 77 GLY A N 1
ATOM 577 C CA . GLY A 1 77 ? 2.478 5.985 10.014 1.00 90.25 77 GLY A CA 1
ATOM 578 C C . GLY A 1 77 ? 2.727 5.297 8.677 1.00 90.25 77 GLY A C 1
ATOM 579 O O . GLY A 1 77 ? 3.639 5.676 7.945 1.00 90.25 77 GLY A O 1
ATOM 580 N N . ALA A 1 78 ? 1.860 4.353 8.311 1.00 90.31 78 ALA A N 1
ATOM 581 C CA . ALA A 1 78 ? 1.935 3.666 7.028 1.00 90.31 78 ALA A CA 1
ATOM 582 C C . ALA A 1 78 ? 1.750 4.643 5.856 1.00 90.31 78 ALA A C 1
ATOM 584 O O . ALA A 1 78 ? 2.522 4.608 4.901 1.00 90.31 78 ALA A O 1
ATOM 585 N N . LEU A 1 79 ? 0.797 5.579 5.947 1.00 90.62 79 LEU A N 1
ATOM 586 C CA . LEU A 1 79 ? 0.616 6.623 4.934 1.00 90.62 79 LEU A CA 1
ATOM 587 C C . LEU A 1 79 ? 1.871 7.479 4.747 1.00 90.62 79 LEU A C 1
ATOM 589 O O . LEU A 1 79 ? 2.252 7.746 3.610 1.00 90.62 79 LEU A O 1
ATOM 593 N N . GLN A 1 80 ? 2.527 7.892 5.834 1.00 90.25 80 GLN A N 1
ATOM 594 C CA . GLN A 1 80 ? 3.786 8.639 5.766 1.00 90.25 80 GLN A CA 1
ATOM 595 C C . GLN A 1 80 ? 4.881 7.849 5.047 1.00 90.25 80 GLN A C 1
ATOM 597 O O . GLN A 1 80 ? 5.550 8.411 4.181 1.00 90.25 80 GLN A O 1
ATOM 602 N N . VAL A 1 81 ? 5.030 6.554 5.348 1.00 88.81 81 VAL A N 1
ATOM 603 C CA . VAL A 1 81 ? 6.007 5.692 4.665 1.00 88.81 81 VAL A CA 1
ATOM 604 C C . VAL A 1 81 ? 5.696 5.602 3.168 1.00 88.81 81 VAL A C 1
ATOM 606 O O . VAL A 1 81 ? 6.599 5.769 2.352 1.00 88.81 81 VAL A O 1
ATOM 609 N N . LEU A 1 82 ? 4.428 5.419 2.786 1.00 88.94 82 LEU A N 1
ATOM 610 C CA . LEU A 1 82 ? 4.017 5.341 1.377 1.00 88.94 82 LEU A CA 1
ATOM 611 C C . LEU A 1 82 ? 4.190 6.671 0.630 1.00 88.94 82 LEU A C 1
ATOM 613 O O . LEU A 1 82 ? 4.615 6.681 -0.525 1.00 88.94 82 LEU A O 1
ATOM 617 N N . VAL A 1 83 ? 3.904 7.802 1.280 1.00 88.75 83 VAL A N 1
ATOM 618 C CA . VAL A 1 83 ? 4.170 9.137 0.721 1.00 88.75 83 VAL A CA 1
ATOM 619 C C . VAL A 1 83 ? 5.668 9.328 0.517 1.00 88.75 83 VAL A C 1
ATOM 621 O O . VAL A 1 83 ? 6.088 9.712 -0.571 1.00 88.75 83 VAL A O 1
ATOM 624 N N . GLN A 1 84 ? 6.481 8.989 1.517 1.00 88.19 84 GLN A N 1
ATOM 625 C CA . GLN A 1 84 ? 7.930 9.096 1.412 1.00 88.19 84 GLN A CA 1
ATOM 626 C C . GLN A 1 84 ? 8.491 8.160 0.339 1.00 88.19 84 GLN A C 1
ATOM 628 O O . GLN A 1 84 ? 9.407 8.550 -0.376 1.00 88.19 84 GLN A O 1
ATOM 633 N N . PHE A 1 85 ? 7.920 6.966 0.173 1.00 86.31 8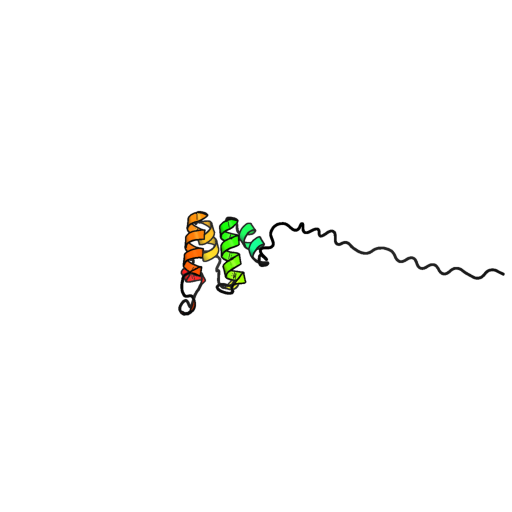5 PHE A N 1
ATOM 634 C CA . PHE A 1 85 ? 8.256 6.039 -0.906 1.00 86.31 85 PHE A CA 1
ATOM 635 C C . PHE A 1 85 ? 7.946 6.635 -2.286 1.00 86.31 85 PHE A C 1
ATOM 637 O O . PHE A 1 85 ? 8.782 6.548 -3.181 1.00 86.31 85 PHE A O 1
ATOM 644 N N . LYS A 1 86 ? 6.787 7.290 -2.442 1.00 85.00 86 LYS A N 1
ATOM 645 C CA . LYS A 1 86 ? 6.395 7.991 -3.677 1.00 85.00 86 LYS A CA 1
ATOM 646 C C . LYS A 1 86 ? 7.313 9.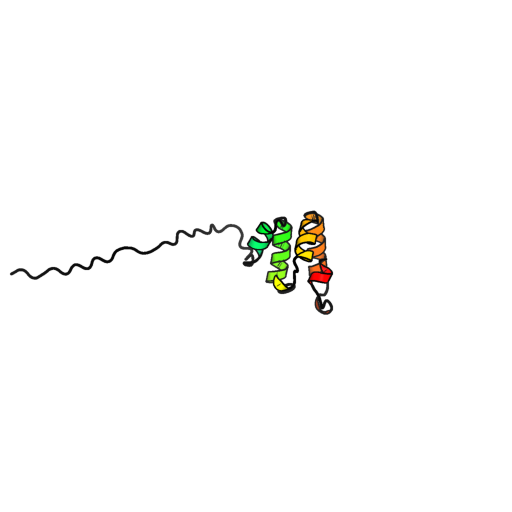165 -4.010 1.00 85.00 86 LYS A C 1
ATOM 648 O O . LYS A 1 86 ? 7.666 9.366 -5.167 1.00 85.00 86 LYS A O 1
ATOM 653 N N . GLU A 1 87 ? 7.643 9.971 -3.003 1.00 85.81 87 GLU A N 1
ATOM 654 C CA . GLU A 1 87 ? 8.510 11.146 -3.153 1.00 85.81 87 GLU A CA 1
ATOM 655 C C . GLU A 1 87 ? 9.988 10.764 -3.304 1.00 85.81 87 GLU A C 1
ATOM 657 O O . GLU A 1 87 ? 10.790 11.558 -3.797 1.00 85.81 87 GLU A O 1
ATOM 662 N N . SER A 1 88 ? 10.356 9.551 -2.888 1.00 83.19 88 SER A N 1
ATOM 663 C CA . SER A 1 88 ? 11.704 9.027 -3.057 1.00 83.19 88 SER A CA 1
ATOM 664 C C . SER A 1 88 ? 11.954 8.645 -4.509 1.00 83.19 88 SER A C 1
ATOM 666 O O . SER A 1 88 ? 11.143 7.987 -5.155 1.00 83.19 88 SER A O 1
ATOM 668 N N . ASP A 1 89 ? 13.132 9.002 -5.018 1.00 75.50 89 ASP A N 1
ATOM 669 C CA . ASP A 1 89 ? 13.552 8.557 -6.340 1.00 75.50 89 ASP A CA 1
ATOM 670 C C . ASP A 1 89 ? 13.881 7.058 -6.303 1.00 75.50 89 ASP A C 1
ATOM 672 O O . ASP A 1 89 ? 14.931 6.606 -5.830 1.00 75.50 89 ASP A O 1
ATOM 676 N N . LEU A 1 90 ? 12.934 6.267 -6.794 1.00 74.88 90 LEU A N 1
ATOM 677 C CA . LEU A 1 90 ? 13.000 4.814 -6.810 1.00 74.88 90 LEU A CA 1
ATOM 678 C C . LEU A 1 90 ? 13.988 4.261 -7.849 1.00 74.88 90 LEU A C 1
ATOM 680 O O . LEU A 1 90 ? 14.198 3.045 -7.869 1.00 74.88 90 LEU A O 1
ATOM 684 N N . SER A 1 91 ? 14.631 5.104 -8.668 1.00 75.06 91 SER A N 1
ATOM 685 C CA . SER A 1 91 ? 15.585 4.669 -9.701 1.00 75.06 91 SER A CA 1
ATOM 686 C C . SER A 1 91 ? 16.845 4.031 -9.111 1.00 75.06 91 SER A C 1
ATOM 688 O O . SER A 1 91 ? 17.493 3.225 -9.777 1.00 75.06 91 SER A O 1
ATOM 690 N N . HIS A 1 92 ? 17.200 4.366 -7.864 1.00 72.25 92 HIS A N 1
ATOM 691 C CA . HIS A 1 92 ? 18.349 3.775 -7.163 1.00 72.25 92 HIS A CA 1
ATOM 692 C C . HIS A 1 92 ? 17.968 2.632 -6.209 1.00 72.25 92 HIS A C 1
ATOM 694 O O . HIS A 1 92 ? 18.837 1.940 -5.676 1.00 72.25 92 HIS A O 1
ATOM 700 N N . VAL A 1 93 ? 16.671 2.417 -5.984 1.00 73.25 93 VAL A N 1
ATOM 701 C CA . VAL A 1 93 ? 16.174 1.424 -5.029 1.00 73.25 93 VAL A CA 1
ATOM 702 C C . VAL A 1 93 ? 16.008 0.086 -5.746 1.00 73.25 93 VAL A C 1
ATOM 704 O O . VAL A 1 93 ? 15.019 -0.124 -6.451 1.00 73.25 93 VAL A O 1
ATOM 707 N N . GLN A 1 94 ? 16.979 -0.817 -5.563 1.00 70.38 94 GLN A N 1
ATOM 708 C CA . GLN A 1 94 ? 16.964 -2.162 -6.159 1.00 70.38 94 GLN A CA 1
ATOM 709 C C . GLN A 1 94 ? 15.965 -3.119 -5.500 1.00 70.38 94 GLN A C 1
ATOM 711 O O . GLN A 1 94 ? 15.534 -4.069 -6.142 1.00 70.38 94 GLN A O 1
ATOM 716 N N . ASN A 1 95 ? 15.623 -2.897 -4.231 1.00 79.31 95 ASN A N 1
ATOM 717 C CA . ASN A 1 95 ? 14.700 -3.745 -3.489 1.00 79.31 95 ASN A CA 1
ATOM 718 C C . ASN A 1 95 ? 13.626 -2.868 -2.833 1.00 79.31 95 ASN A C 1
ATOM 720 O O . ASN A 1 95 ? 13.930 -2.118 -1.903 1.00 79.31 95 ASN A O 1
ATOM 724 N N . LYS A 1 96 ? 12.392 -2.931 -3.351 1.00 81.06 96 LYS A N 1
ATOM 725 C CA . LYS A 1 96 ? 11.279 -2.121 -2.841 1.00 81.06 96 LYS A CA 1
ATOM 726 C C . LYS A 1 96 ? 10.761 -2.641 -1.497 1.00 81.06 96 LYS A C 1
ATOM 728 O O . LYS A 1 96 ? 10.496 -1.811 -0.631 1.00 81.06 96 LYS A O 1
ATOM 733 N N . SER A 1 97 ? 10.694 -3.963 -1.278 1.00 77.06 97 SER A N 1
ATOM 734 C CA . SER A 1 97 ? 10.293 -4.520 0.025 1.00 77.06 97 SER A CA 1
ATOM 735 C C . SER A 1 97 ? 11.243 -4.101 1.140 1.00 77.06 97 SER A C 1
ATOM 737 O O . SER A 1 97 ? 10.786 -3.763 2.226 1.00 77.06 97 SER A O 1
ATOM 739 N N . ALA A 1 98 ? 12.550 -4.028 0.871 1.00 78.62 98 ALA A N 1
ATOM 740 C CA . ALA A 1 98 ? 13.542 -3.581 1.851 1.00 78.62 98 ALA A CA 1
ATOM 741 C C . ALA A 1 98 ? 13.426 -2.095 2.230 1.00 78.62 98 ALA A C 1
ATOM 743 O O . ALA A 1 98 ? 13.950 -1.703 3.265 1.00 78.62 98 ALA A O 1
ATOM 744 N N . PHE A 1 99 ? 12.790 -1.263 1.401 1.00 81.38 99 PHE A N 1
ATOM 745 C CA . PHE A 1 99 ? 12.524 0.135 1.753 1.00 81.38 99 PHE A CA 1
ATOM 746 C C . PHE A 1 99 ? 11.301 0.261 2.673 1.00 81.38 99 PHE A C 1
ATOM 748 O O . PHE A 1 99 ? 11.230 1.177 3.486 1.00 81.38 99 PHE A O 1
ATOM 755 N N . LEU A 1 100 ? 10.331 -0.644 2.516 1.00 77.25 100 LEU A N 1
ATOM 756 C CA . LEU A 1 100 ? 9.072 -0.657 3.265 1.00 77.25 100 LEU A CA 1
ATOM 757 C C . LEU A 1 100 ? 9.143 -1.454 4.580 1.00 77.25 100 LEU A C 1
ATOM 759 O O . LEU A 1 100 ? 8.254 -1.293 5.414 1.00 77.25 100 LEU A O 1
ATOM 763 N N . CYS A 1 101 ? 10.161 -2.306 4.746 1.00 73.31 101 CYS A N 1
ATOM 764 C CA . CYS A 1 101 ? 10.408 -3.141 5.927 1.00 73.31 101 CYS A CA 1
ATOM 765 C C . CYS A 1 101 ? 11.295 -2.454 6.975 1.00 73.31 101 CYS A C 1
ATOM 767 O O . CYS A 1 101 ? 12.228 -1.717 6.586 1.00 73.31 101 CYS A O 1
#

Foldseek 3Di:
DDDDDDDDDDDDDDDDPDDDPPDDPPPFPPCLVVLVVLVADNLLSVLVSVCCVVVLAHPVLADPVLSV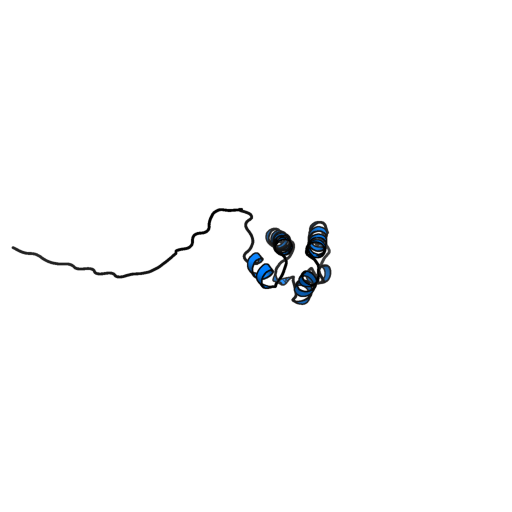LNNVDDNVRSNVLSVVSVVDDCPPPPRPNVSSD

pLDDT: mean 76.73, std 14.34, range [46.69, 90.75]

Radius of gyration: 23.57 Å; chains: 1; bounding box: 74×39×58 Å

Secondary structure (DSSP, 8-state):
-----------------------------THHHHHHHTT--HHHHHHHHHHHHTTSS-GGG--HHHHHHHHHS-HHHHHHHHHHHHHS-GGG-S-SHHHH-

Organism: NCBI:txid1143690

Sequence (101 aa):
MMSGDMATDHVNGNGNTEEPTDTSAVAHTEHFQALLEAGLAQKVAEKLDELFAEGLVAHSDLDERALEALKEFNEDGALQVLVQFKESDLSHVQNKSAFLC

InterPro domains:
  IPR041337 Heterogeneous nuclear ribonucleoprotein Q acidic domain [PF18360] (39-101)